Protein AF-A0A645DGG2-F1 (afdb_monomer_lite)

Sequence (87 aa):
MTYTWEIAQKEIPGTGYTSMAWTTACTCGIFARAMTNGMLTGKGMLAAEKLAKDDDFYNWVMAEQAKRGIFYKEKVEVEKNVNLWEK

Structure (mmCIF, N/CA/C/O backbone):
data_AF-A0A645DGG2-F1
#
_entry.id   AF-A0A645DGG2-F1
#
loop_
_atom_site.group_PDB
_atom_site.id
_atom_site.type_symbol
_atom_site.label_atom_id
_atom_site.label_alt_id
_atom_site.label_comp_id
_atom_site.label_asym_id
_atom_site.label_entity_id
_atom_site.label_seq_id
_atom_site.pdbx_PDB_ins_code
_atom_site.Cartn_x
_atom_site.Cartn_y
_atom_site.Cartn_z
_atom_site.occupancy
_atom_site.B_iso_or_equiv
_atom_site.auth_seq_id
_atom_site.auth_comp_id
_atom_site.auth_asym_id
_atom_site.auth_atom_id
_atom_site.pdbx_PDB_model_num
ATOM 1 N N . MET A 1 1 ? 7.602 -2.435 25.451 1.00 83.50 1 MET A N 1
ATOM 2 C CA . MET A 1 1 ? 7.266 -3.117 24.185 1.00 83.50 1 MET A CA 1
ATOM 3 C C . MET A 1 1 ? 7.166 -2.042 23.128 1.00 83.50 1 MET A C 1
ATOM 5 O O . MET A 1 1 ? 6.387 -1.115 23.314 1.00 83.50 1 MET A O 1
ATOM 9 N N . THR A 1 2 ? 8.000 -2.125 22.102 1.00 92.50 2 THR A N 1
ATOM 10 C CA . THR A 1 2 ? 8.137 -1.107 21.060 1.00 92.50 2 THR A CA 1
ATOM 11 C C . THR A 1 2 ? 7.679 -1.707 19.742 1.00 92.50 2 THR A C 1
ATOM 13 O O . THR A 1 2 ? 8.131 -2.789 19.371 1.00 92.50 2 THR A O 1
ATOM 16 N N . TYR A 1 3 ? 6.776 -1.010 19.058 1.00 94.56 3 TYR A N 1
ATOM 17 C CA . TYR A 1 3 ? 6.305 -1.378 17.728 1.00 94.56 3 TYR A CA 1
ATOM 18 C C . TYR A 1 3 ? 6.924 -0.422 16.715 1.00 94.56 3 TYR A C 1
ATOM 20 O O . TYR A 1 3 ? 6.886 0.796 16.889 1.00 94.56 3 TYR A O 1
ATOM 28 N N . THR A 1 4 ? 7.502 -0.969 15.657 1.00 95.69 4 THR A N 1
ATOM 29 C CA . THR A 1 4 ? 8.065 -0.209 14.543 1.00 95.69 4 THR A CA 1
ATOM 30 C C . THR A 1 4 ? 7.489 -0.751 13.250 1.00 95.69 4 THR A C 1
ATOM 32 O O . THR A 1 4 ? 7.440 -1.960 13.047 1.00 95.69 4 THR A O 1
ATOM 35 N N . TRP A 1 5 ? 7.062 0.153 12.376 1.00 94.38 5 TRP A N 1
ATOM 36 C CA . TRP A 1 5 ? 6.617 -0.182 11.032 1.00 94.38 5 TRP A CA 1
ATOM 37 C C . TRP A 1 5 ? 7.606 0.388 10.029 1.00 94.38 5 TRP A C 1
ATOM 39 O O . TRP A 1 5 ? 7.866 1.590 10.009 1.00 94.38 5 TRP A O 1
ATOM 49 N N . GLU A 1 6 ? 8.160 -0.488 9.204 1.00 95.56 6 GLU A N 1
ATOM 50 C CA . GLU A 1 6 ? 9.090 -0.132 8.142 1.00 95.56 6 GLU A CA 1
ATOM 51 C C . GLU A 1 6 ? 8.363 -0.210 6.802 1.00 95.56 6 GLU A C 1
ATOM 53 O O . GLU A 1 6 ? 7.626 -1.165 6.548 1.00 95.56 6 GLU A O 1
ATOM 58 N N . ILE A 1 7 ? 8.581 0.784 5.941 1.00 94.38 7 ILE A N 1
ATOM 59 C CA . ILE A 1 7 ? 8.093 0.796 4.561 1.00 94.38 7 ILE A CA 1
ATOM 60 C C . ILE A 1 7 ? 9.286 0.794 3.609 1.00 94.38 7 ILE A C 1
ATOM 62 O O . ILE A 1 7 ? 10.234 1.559 3.781 1.00 94.38 7 ILE A O 1
ATOM 66 N N . ALA A 1 8 ? 9.228 -0.053 2.587 1.00 94.12 8 ALA A N 1
ATOM 67 C CA .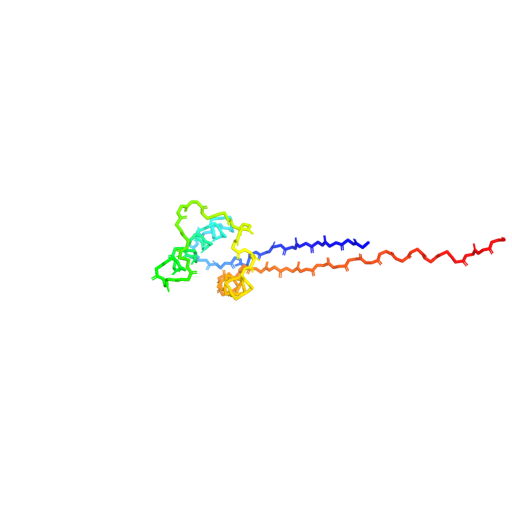 ALA A 1 8 ? 10.212 -0.079 1.517 1.00 94.12 8 ALA A CA 1
ATOM 68 C C . ALA A 1 8 ? 9.516 -0.269 0.170 1.00 94.12 8 ALA A C 1
ATOM 70 O O . ALA A 1 8 ? 8.589 -1.068 0.045 1.00 94.12 8 ALA A O 1
ATOM 71 N N . GLN A 1 9 ? 9.990 0.440 -0.853 1.00 93.25 9 GLN A N 1
ATOM 72 C CA . GLN A 1 9 ? 9.562 0.219 -2.227 1.00 93.25 9 GLN A CA 1
ATOM 73 C C . GLN A 1 9 ? 10.724 -0.352 -3.032 1.00 93.25 9 GLN A C 1
ATOM 75 O O . GLN A 1 9 ? 11.824 0.195 -3.045 1.00 93.25 9 GLN A O 1
ATOM 80 N N . LYS A 1 10 ? 10.474 -1.481 -3.694 1.00 88.31 10 LYS A N 1
ATOM 81 C CA . LYS A 1 10 ? 11.421 -2.074 -4.630 1.00 88.31 10 LYS A CA 1
ATOM 82 C C . LYS A 1 10 ? 11.343 -1.305 -5.941 1.00 88.31 10 LYS A C 1
ATOM 84 O O . LYS A 1 10 ? 10.331 -1.381 -6.637 1.00 88.31 10 LYS A O 1
ATOM 89 N N . GLU A 1 11 ? 12.410 -0.587 -6.270 1.00 81.12 11 GLU A N 1
ATOM 90 C CA . GLU A 1 11 ? 12.525 0.091 -7.556 1.00 81.12 11 GLU A CA 1
ATOM 91 C C . GLU A 1 11 ? 12.380 -0.915 -8.704 1.00 81.12 11 GLU A C 1
ATOM 93 O O . GLU A 1 11 ? 12.902 -2.033 -8.647 1.00 81.12 11 GLU A O 1
ATOM 98 N N . ILE A 1 12 ? 11.639 -0.517 -9.736 1.00 78.94 12 ILE A N 1
ATOM 99 C CA . ILE A 1 12 ? 11.467 -1.294 -10.960 1.00 78.94 12 ILE A CA 1
ATOM 100 C C . ILE A 1 12 ? 12.295 -0.585 -12.039 1.00 78.94 12 ILE A C 1
ATOM 102 O O . ILE A 1 12 ? 11.868 0.469 -12.531 1.00 78.94 12 ILE A O 1
ATOM 106 N N . PRO A 1 13 ? 13.481 -1.117 -12.393 1.00 78.50 13 PRO A N 1
ATOM 107 C CA . PRO A 1 13 ? 14.362 -0.490 -13.369 1.00 78.50 13 PRO A CA 1
ATOM 108 C C . PRO A 1 13 ? 13.666 -0.279 -14.714 1.00 78.50 13 PRO A C 1
ATOM 110 O O . PRO A 1 13 ? 12.842 -1.088 -15.136 1.00 78.50 13 PRO A O 1
ATOM 113 N N . GLY A 1 14 ? 14.002 0.816 -15.396 1.00 83.00 14 GLY A N 1
ATOM 114 C CA . GLY A 1 14 ? 13.454 1.140 -16.718 1.00 83.00 14 GLY A CA 1
ATOM 115 C C . GLY A 1 14 ? 12.075 1.805 -16.706 1.00 83.00 14 GLY A C 1
ATOM 116 O O . GLY A 1 14 ? 11.617 2.244 -17.755 1.00 83.00 14 GLY A O 1
ATOM 117 N N . THR A 1 15 ? 11.431 1.946 -15.542 1.00 80.38 15 THR A N 1
ATOM 118 C CA . THR A 1 15 ? 10.167 2.698 -15.424 1.00 80.38 15 THR A CA 1
ATOM 119 C C . THR A 1 15 ? 10.362 4.217 -15.439 1.00 80.38 15 THR A C 1
ATOM 121 O O . THR A 1 15 ? 9.433 4.946 -15.768 1.00 80.38 15 THR A O 1
ATOM 124 N N . GLY A 1 16 ? 11.559 4.704 -15.089 1.00 85.06 16 GLY A N 1
ATOM 125 C CA . GLY A 1 16 ? 11.879 6.135 -15.024 1.00 85.06 16 GLY A CA 1
ATOM 126 C C . GLY A 1 16 ? 11.272 6.873 -13.824 1.00 85.06 16 GLY A C 1
ATOM 127 O O . GLY A 1 16 ? 11.456 8.083 -13.702 1.00 85.06 16 GLY A O 1
ATOM 128 N N . TYR A 1 17 ? 10.570 6.174 -12.927 1.00 89.19 17 TYR A N 1
ATOM 129 C CA . TYR A 1 17 ? 9.973 6.772 -11.736 1.00 89.19 17 TYR A CA 1
ATOM 130 C C . TYR A 1 17 ? 10.872 6.618 -10.517 1.00 89.19 17 TYR A C 1
ATOM 132 O O . TYR A 1 17 ? 11.391 5.541 -10.235 1.00 89.19 17 TYR A O 1
ATOM 140 N N . THR A 1 18 ? 10.990 7.694 -9.741 1.00 90.94 18 THR A N 1
ATOM 141 C CA . THR A 1 18 ? 11.620 7.633 -8.422 1.00 90.94 18 THR A CA 1
ATOM 142 C C . THR A 1 18 ? 10.729 6.878 -7.438 1.00 90.94 18 THR A C 1
ATOM 144 O O . THR A 1 18 ? 9.508 6.815 -7.605 1.00 90.94 18 THR A O 1
ATOM 147 N N . SER A 1 19 ? 11.328 6.366 -6.361 1.00 90.56 19 SER A N 1
ATOM 148 C CA . SER A 1 19 ? 10.589 5.691 -5.287 1.00 90.56 19 SER A CA 1
ATOM 149 C C . SER A 1 19 ? 9.441 6.548 -4.738 1.00 90.56 19 SER A C 1
ATOM 151 O O . SER A 1 19 ? 8.314 6.073 -4.618 1.00 90.56 19 SER A O 1
ATOM 153 N N . MET A 1 20 ? 9.696 7.842 -4.512 1.00 91.75 20 MET A N 1
ATOM 154 C CA . MET A 1 20 ? 8.694 8.799 -4.029 1.00 91.75 20 MET A CA 1
ATOM 155 C C . MET A 1 20 ? 7.532 8.975 -5.016 1.00 91.75 20 MET A C 1
ATOM 157 O O . MET A 1 20 ? 6.363 8.926 -4.624 1.00 91.75 20 MET A O 1
ATOM 161 N N . ALA A 1 21 ? 7.837 9.149 -6.307 1.00 92.38 21 ALA A N 1
ATOM 162 C CA . ALA A 1 21 ? 6.806 9.296 -7.330 1.00 92.38 21 ALA A CA 1
ATOM 163 C C . ALA A 1 21 ? 5.951 8.026 -7.428 1.00 92.38 21 ALA A C 1
ATOM 165 O O . ALA A 1 21 ? 4.724 8.103 -7.510 1.00 92.38 21 ALA A O 1
ATOM 166 N N . TRP A 1 22 ? 6.594 6.858 -7.363 1.00 93.19 22 TRP A N 1
ATOM 167 C CA . TRP A 1 22 ? 5.923 5.572 -7.464 1.00 93.19 22 TRP A CA 1
ATOM 168 C C . TRP A 1 22 ? 4.985 5.314 -6.286 1.00 93.19 22 TRP A C 1
ATOM 170 O O . TRP A 1 22 ? 3.819 4.986 -6.505 1.00 93.19 22 TRP A O 1
ATOM 180 N N . THR A 1 23 ? 5.446 5.508 -5.046 1.00 93.56 23 THR A N 1
ATOM 181 C CA . THR A 1 23 ? 4.610 5.299 -3.853 1.00 93.56 23 THR A CA 1
ATOM 182 C C . THR A 1 23 ? 3.428 6.261 -3.799 1.00 93.56 23 THR A C 1
ATOM 184 O O . THR A 1 23 ? 2.324 5.854 -3.437 1.00 93.56 23 THR A O 1
ATOM 187 N N . THR A 1 24 ? 3.607 7.500 -4.255 1.00 93.75 24 THR A N 1
ATOM 188 C CA . THR A 1 24 ? 2.532 8.500 -4.299 1.00 93.75 24 THR A CA 1
ATOM 189 C C . THR A 1 24 ? 1.495 8.174 -5.377 1.00 93.75 24 THR A C 1
ATOM 191 O O . THR A 1 24 ? 0.300 8.049 -5.092 1.00 93.75 24 THR A O 1
ATOM 194 N N . ALA A 1 25 ? 1.938 8.001 -6.625 1.00 93.25 25 ALA A N 1
ATOM 195 C CA . ALA A 1 25 ? 1.042 7.813 -7.763 1.00 93.25 25 ALA A CA 1
ATOM 196 C C . ALA A 1 25 ? 0.300 6.472 -7.699 1.00 93.25 25 ALA A C 1
ATOM 198 O O . ALA A 1 25 ? -0.903 6.417 -7.967 1.00 93.25 25 ALA A O 1
ATOM 199 N N . CYS A 1 26 ? 0.986 5.398 -7.292 1.00 93.44 26 CYS A N 1
ATOM 200 C CA . CYS A 1 26 ? 0.362 4.086 -7.143 1.00 93.44 26 CYS A CA 1
ATOM 201 C C . CYS A 1 26 ? -0.734 4.107 -6.083 1.00 93.44 26 CYS A C 1
ATOM 203 O O . CYS A 1 26 ? -1.824 3.598 -6.338 1.00 93.44 26 CYS A O 1
ATOM 205 N N . THR A 1 27 ? -0.476 4.728 -4.930 1.00 94.69 27 THR A N 1
ATOM 206 C CA . THR A 1 27 ? -1.472 4.833 -3.858 1.00 94.69 27 THR A CA 1
ATOM 207 C C . THR A 1 27 ? -2.690 5.621 -4.334 1.00 94.69 27 THR A C 1
ATOM 209 O O . THR A 1 27 ? -3.811 5.138 -4.207 1.00 94.69 27 THR A O 1
ATOM 212 N N . CYS A 1 28 ? -2.493 6.766 -4.996 1.00 95.56 28 CYS A N 1
ATOM 213 C CA . CYS A 1 28 ? -3.593 7.527 -5.596 1.00 95.56 28 CYS A CA 1
ATOM 214 C C . CYS A 1 28 ? -4.422 6.674 -6.577 1.00 95.56 28 CYS A C 1
ATOM 216 O O . CYS A 1 28 ? -5.648 6.610 -6.476 1.00 95.56 28 CYS A O 1
ATOM 218 N N . GLY A 1 29 ? -3.758 5.945 -7.479 1.00 96.12 29 GLY A N 1
ATOM 219 C CA . GLY A 1 29 ? -4.424 5.081 -8.454 1.00 96.12 29 GLY A CA 1
ATOM 220 C C . GLY A 1 29 ? -5.204 3.917 -7.830 1.00 96.12 29 GLY A C 1
ATOM 221 O O . GLY A 1 29 ? -6.269 3.554 -8.332 1.00 96.12 29 GLY A O 1
ATOM 222 N N . ILE A 1 30 ? -4.710 3.343 -6.728 1.00 95.94 30 ILE A N 1
ATOM 223 C CA . ILE A 1 30 ? -5.408 2.291 -5.972 1.00 95.94 30 ILE A CA 1
ATOM 224 C C . ILE A 1 30 ? -6.727 2.831 -5.412 1.00 95.94 30 ILE A C 1
ATOM 226 O O . ILE A 1 30 ? -7.775 2.220 -5.619 1.00 95.94 30 ILE A O 1
ATOM 230 N N . PHE A 1 31 ? -6.701 3.999 -4.768 1.00 93.94 31 PHE A N 1
ATOM 231 C CA . PHE A 1 31 ? -7.906 4.609 -4.198 1.00 93.94 31 PHE A CA 1
ATOM 232 C C . PHE A 1 31 ? -8.874 5.106 -5.275 1.00 93.94 31 PHE A C 1
ATOM 234 O O . PHE A 1 31 ? -10.085 4.940 -5.133 1.00 93.94 31 PHE A O 1
ATOM 241 N N . ALA A 1 32 ? -8.366 5.629 -6.394 1.00 94.94 32 ALA A N 1
ATOM 242 C CA . ALA A 1 32 ? -9.195 5.958 -7.551 1.00 94.94 32 ALA A CA 1
ATOM 243 C C . ALA A 1 32 ? -9.966 4.729 -8.058 1.00 94.94 32 ALA A C 1
ATOM 245 O O . ALA A 1 32 ? -11.175 4.799 -8.268 1.00 94.94 32 ALA A O 1
ATOM 246 N N . ARG A 1 33 ? -9.292 3.577 -8.166 1.00 95.50 33 ARG A N 1
ATOM 247 C CA . ARG A 1 33 ? -9.923 2.307 -8.545 1.00 95.50 33 ARG A CA 1
ATOM 248 C C . ARG A 1 33 ? -10.927 1.811 -7.502 1.00 95.50 33 ARG A C 1
ATOM 250 O O . ARG A 1 33 ? -11.979 1.293 -7.866 1.00 95.50 33 ARG A O 1
ATOM 257 N N . ALA A 1 34 ? -10.626 1.973 -6.217 1.00 93.44 34 ALA A N 1
ATOM 258 C CA . ALA A 1 34 ? -11.558 1.628 -5.149 1.00 93.44 34 ALA A CA 1
ATOM 259 C C . ALA A 1 34 ? -12.867 2.430 -5.245 1.00 93.44 34 ALA A C 1
ATOM 261 O O . ALA A 1 34 ? -13.945 1.859 -5.080 1.00 93.44 34 ALA A O 1
ATOM 262 N N . MET A 1 35 ? -12.789 3.724 -5.576 1.00 91.31 35 MET A N 1
ATOM 263 C CA . MET A 1 35 ? -13.974 4.555 -5.814 1.00 91.31 35 MET A CA 1
ATOM 264 C C . MET A 1 35 ? -14.786 4.050 -7.011 1.00 91.31 35 MET A C 1
ATOM 266 O O . MET A 1 35 ? -15.996 3.875 -6.895 1.00 91.31 35 MET A O 1
ATOM 270 N N . THR A 1 36 ? -14.140 3.757 -8.145 1.00 94.31 36 THR A N 1
ATOM 271 C CA . THR A 1 36 ? -14.853 3.280 -9.346 1.00 94.31 36 THR A CA 1
ATOM 272 C C . THR A 1 36 ? -15.483 1.902 -9.166 1.00 94.31 36 THR A C 1
ATOM 274 O O . THR A 1 36 ? -16.511 1.618 -9.770 1.00 94.31 36 THR A O 1
ATOM 277 N N . ASN A 1 37 ? -14.891 1.055 -8.323 1.00 93.19 37 ASN A N 1
ATOM 278 C CA . ASN A 1 37 ? -15.400 -0.282 -8.018 1.00 93.19 37 ASN A CA 1
ATOM 279 C C . ASN A 1 37 ? -16.479 -0.285 -6.922 1.00 93.19 37 ASN A C 1
ATOM 281 O O . ASN A 1 37 ? -16.935 -1.355 -6.527 1.00 93.19 37 ASN A O 1
ATOM 285 N N . GLY A 1 38 ? -16.862 0.883 -6.395 1.00 90.56 38 GLY A N 1
ATOM 286 C CA . GLY A 1 38 ? -17.846 0.988 -5.318 1.00 90.56 38 GLY A CA 1
ATOM 287 C C . GLY A 1 38 ? -17.354 0.469 -3.964 1.00 90.56 38 GLY A C 1
ATOM 288 O O . GLY A 1 38 ? -18.169 0.229 -3.082 1.00 90.56 38 GLY A O 1
ATOM 289 N N . MET A 1 39 ? -16.039 0.309 -3.777 1.00 89.75 39 MET A N 1
ATOM 290 C CA . MET A 1 39 ? -15.445 -0.075 -2.488 1.00 89.75 39 MET A CA 1
ATOM 291 C C . MET A 1 39 ? -15.411 1.112 -1.514 1.00 89.75 39 MET A C 1
ATOM 293 O O . MET A 1 39 ? -15.423 0.932 -0.304 1.00 89.75 39 MET A O 1
ATOM 297 N N . LEU A 1 40 ? -15.404 2.339 -2.045 1.00 87.06 40 LEU A N 1
ATOM 298 C CA . LEU A 1 40 ? -15.510 3.578 -1.276 1.00 87.06 40 LEU A CA 1
ATOM 299 C C . LEU A 1 40 ? -16.855 4.247 -1.570 1.00 87.06 40 LEU A C 1
ATOM 301 O O . LEU A 1 40 ? -17.037 4.857 -2.621 1.00 87.06 40 LEU A O 1
ATOM 305 N N . THR A 1 41 ? -17.802 4.125 -0.640 1.00 81.44 41 THR A N 1
ATOM 306 C CA . THR A 1 41 ? -19.193 4.598 -0.808 1.00 81.44 41 THR A CA 1
ATOM 307 C C . THR A 1 41 ? -19.553 5.795 0.071 1.00 81.44 41 THR A C 1
ATOM 309 O O . THR A 1 41 ? -20.609 6.410 -0.108 1.00 81.44 41 THR A O 1
ATOM 312 N N . GLY A 1 42 ? -18.686 6.151 1.022 1.00 80.19 42 GLY A N 1
ATOM 313 C CA . GLY A 1 42 ? -18.893 7.296 1.901 1.00 80.19 42 GLY A CA 1
ATOM 314 C C . GLY A 1 42 ? -18.914 8.618 1.124 1.00 80.19 42 GLY A C 1
ATOM 315 O O . GLY A 1 42 ? -18.120 8.837 0.213 1.00 80.19 42 GLY A O 1
ATOM 316 N N . LYS A 1 43 ? -19.832 9.517 1.485 1.00 82.12 43 LYS A N 1
ATOM 317 C CA . LYS A 1 43 ? -19.937 10.856 0.885 1.00 82.12 43 LYS A CA 1
ATOM 318 C C . LYS A 1 43 ? -19.137 11.873 1.703 1.00 82.12 43 LYS A C 1
ATOM 320 O O . LYS A 1 43 ? -19.058 11.763 2.925 1.00 82.12 43 LYS A O 1
ATOM 325 N N . GLY A 1 44 ? -18.606 12.898 1.040 1.00 85.62 44 GLY A N 1
ATOM 326 C CA . GLY A 1 44 ? -17.808 13.949 1.679 1.00 85.62 44 GLY A CA 1
ATOM 327 C C . GLY A 1 44 ? -16.330 13.578 1.817 1.00 85.62 44 GLY A C 1
ATOM 328 O O . GLY A 1 44 ? -15.810 12.774 1.049 1.00 85.62 44 GLY A O 1
ATOM 329 N N . MET A 1 45 ? -15.635 14.192 2.777 1.00 84.06 45 MET A N 1
ATOM 330 C CA . MET A 1 45 ? -14.204 13.958 2.984 1.00 84.06 45 MET A CA 1
ATOM 331 C C . MET A 1 45 ? -13.964 12.643 3.739 1.00 84.06 45 MET A C 1
ATOM 333 O O . MET A 1 45 ? -14.256 12.530 4.935 1.00 84.06 45 MET A O 1
ATOM 337 N N . LEU A 1 46 ? -13.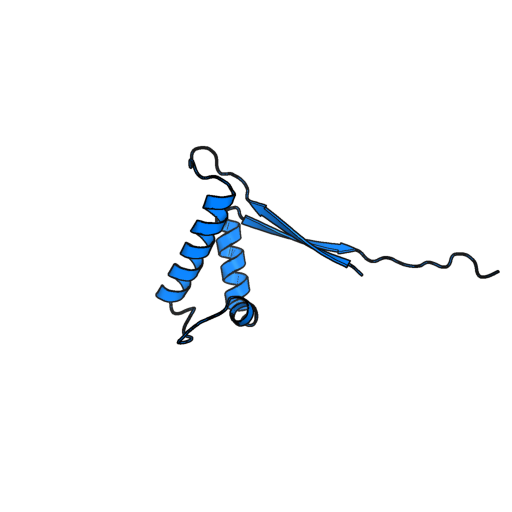407 11.657 3.037 1.00 85.06 46 LEU A N 1
ATOM 338 C CA . LEU A 1 46 ? -12.987 10.378 3.604 1.00 85.06 46 LEU A CA 1
ATOM 339 C C . LEU A 1 46 ? -11.495 10.427 3.933 1.00 85.06 46 LEU A C 1
ATOM 341 O O . LEU A 1 46 ? -10.648 10.353 3.048 1.00 85.06 46 LEU A O 1
ATOM 345 N N . ALA A 1 47 ? -11.187 10.579 5.218 1.00 84.12 47 ALA A N 1
ATOM 346 C CA . ALA A 1 47 ? -9.817 10.537 5.715 1.00 84.12 47 ALA A CA 1
ATOM 347 C C . ALA A 1 47 ? -9.316 9.083 5.789 1.00 84.12 47 ALA A C 1
ATOM 349 O O . ALA A 1 47 ? -10.097 8.179 6.102 1.00 84.12 47 ALA A O 1
ATOM 350 N N . ALA A 1 48 ? -8.030 8.855 5.518 1.00 80.38 48 ALA A N 1
ATOM 351 C CA . ALA A 1 48 ? -7.446 7.512 5.453 1.00 80.38 48 ALA A CA 1
ATOM 352 C C . ALA A 1 48 ? -7.588 6.740 6.779 1.00 80.38 48 ALA A C 1
ATOM 354 O O . ALA A 1 48 ? -7.830 5.536 6.780 1.00 80.38 48 ALA A O 1
ATOM 355 N N . GLU A 1 49 ? -7.555 7.441 7.911 1.00 81.06 49 GLU A N 1
ATOM 356 C CA . GLU A 1 49 ? -7.726 6.889 9.258 1.00 81.06 49 GLU A CA 1
ATOM 357 C C . GLU A 1 49 ? -9.118 6.284 9.468 1.00 81.06 49 GLU A C 1
ATOM 359 O O . GLU A 1 49 ? -9.292 5.362 10.261 1.00 81.06 49 GLU A O 1
ATOM 364 N N . LYS A 1 50 ? -10.133 6.788 8.755 1.00 76.06 50 LYS A N 1
ATOM 365 C CA . LYS A 1 50 ? -11.485 6.215 8.799 1.00 76.06 50 LYS A CA 1
ATOM 366 C C . LYS A 1 50 ? -11.586 4.935 7.977 1.00 76.06 50 LYS A C 1
ATOM 368 O O . LYS A 1 50 ? -12.420 4.095 8.293 1.00 76.06 50 LYS A O 1
ATOM 373 N N . LEU A 1 51 ? -10.753 4.807 6.948 1.00 72.81 51 LEU A N 1
ATOM 374 C CA . LEU A 1 51 ? -10.731 3.665 6.036 1.00 72.81 51 LEU A CA 1
ATOM 375 C C . LEU A 1 51 ? -9.957 2.482 6.625 1.00 72.81 51 LEU A C 1
ATOM 377 O O . LEU A 1 51 ? -10.269 1.343 6.312 1.00 72.81 51 LEU A O 1
ATOM 381 N N . ALA A 1 52 ? -9.032 2.740 7.552 1.00 76.94 52 ALA A N 1
ATOM 382 C CA . ALA A 1 52 ? -8.324 1.708 8.310 1.00 76.94 52 ALA A CA 1
ATOM 383 C C . ALA A 1 52 ? -9.206 0.933 9.315 1.00 76.94 52 ALA A C 1
ATOM 385 O O . ALA A 1 52 ? -8.716 0.017 9.960 1.00 76.94 52 ALA A O 1
ATOM 386 N N . LYS A 1 53 ? -10.485 1.306 9.486 1.00 84.12 53 LYS A N 1
ATOM 387 C CA . LYS A 1 53 ? -11.451 0.556 10.313 1.00 84.12 53 LYS A CA 1
ATOM 388 C C . LYS A 1 53 ? -12.092 -0.624 9.583 1.00 84.12 53 LYS A C 1
ATOM 390 O O . LYS A 1 53 ? -12.751 -1.436 10.223 1.00 84.12 53 LYS A O 1
ATOM 395 N N . ASP A 1 54 ? -11.989 -0.641 8.260 1.00 89.56 54 ASP A N 1
ATOM 396 C CA . ASP A 1 54 ? -12.495 -1.711 7.414 1.00 89.56 54 ASP A CA 1
ATOM 397 C C . ASP A 1 54 ? -11.318 -2.628 7.080 1.00 89.56 54 ASP A C 1
ATOM 399 O O . ASP A 1 54 ? -10.473 -2.290 6.246 1.00 89.56 54 ASP A O 1
ATOM 403 N N . ASP A 1 55 ? -11.237 -3.758 7.783 1.00 91.06 55 ASP A N 1
ATOM 404 C CA . ASP A 1 55 ? -10.132 -4.707 7.643 1.00 91.06 55 ASP A CA 1
ATOM 405 C C . ASP A 1 55 ? -10.066 -5.292 6.224 1.00 91.06 55 ASP A C 1
ATOM 407 O O . ASP A 1 55 ? -8.972 -5.494 5.693 1.00 91.06 55 ASP A O 1
ATOM 411 N N . ASP A 1 56 ? -11.208 -5.517 5.568 1.00 91.75 56 ASP A N 1
ATOM 412 C CA . ASP A 1 56 ? -11.258 -6.058 4.207 1.00 91.75 56 ASP A CA 1
ATOM 413 C C . ASP A 1 56 ? -10.712 -5.041 3.202 1.00 91.75 56 ASP A C 1
ATOM 415 O O . ASP A 1 56 ? -9.871 -5.368 2.354 1.00 91.75 56 ASP A O 1
ATOM 419 N N . PHE A 1 57 ? -11.139 -3.783 3.324 1.00 91.25 57 PHE A N 1
ATOM 420 C CA . PHE A 1 57 ? -10.629 -2.701 2.494 1.00 91.25 57 PHE A CA 1
ATOM 421 C C . PHE A 1 57 ? -9.139 -2.454 2.747 1.00 91.25 57 PHE A C 1
ATOM 423 O O . PHE A 1 57 ? -8.363 -2.332 1.794 1.00 91.25 57 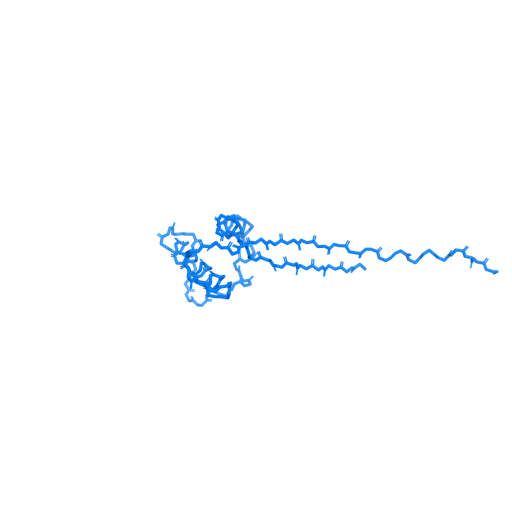PHE A O 1
ATOM 430 N N . TYR A 1 58 ? -8.718 -2.430 4.013 1.00 91.50 58 TYR A N 1
ATOM 431 C CA . TYR A 1 58 ? -7.316 -2.291 4.395 1.00 91.50 58 TYR A CA 1
ATOM 432 C C . TYR A 1 58 ? -6.464 -3.400 3.770 1.00 91.50 58 TYR A C 1
ATOM 434 O O . TYR A 1 58 ? -5.506 -3.110 3.048 1.00 91.50 58 TYR A O 1
ATOM 442 N N . ASN A 1 59 ? -6.849 -4.664 3.959 1.00 92.81 59 ASN A N 1
ATOM 443 C CA . ASN A 1 59 ? -6.135 -5.816 3.411 1.00 92.81 59 ASN A CA 1
ATOM 444 C C . ASN A 1 59 ? -6.050 -5.755 1.881 1.00 92.81 59 ASN A C 1
ATOM 446 O O . ASN A 1 59 ? -5.004 -6.060 1.300 1.00 92.81 59 ASN A O 1
ATOM 450 N N . TRP A 1 60 ? -7.115 -5.301 1.218 1.00 94.44 60 TRP A N 1
ATOM 451 C CA . TRP A 1 60 ? -7.113 -5.098 -0.226 1.00 94.44 60 TRP A CA 1
ATOM 452 C C . TRP A 1 60 ? -6.124 -4.009 -0.668 1.00 94.44 60 TRP A C 1
ATOM 454 O O . TRP A 1 60 ? -5.347 -4.233 -1.600 1.00 94.44 60 TRP A O 1
ATOM 464 N N . VAL A 1 61 ? -6.095 -2.855 0.012 1.00 93.62 61 VAL A N 1
ATOM 465 C CA . VAL A 1 61 ? -5.136 -1.775 -0.279 1.00 93.62 61 VAL A CA 1
ATOM 466 C C . VAL A 1 61 ? -3.703 -2.275 -0.102 1.00 93.62 61 VAL A C 1
ATOM 468 O O . VA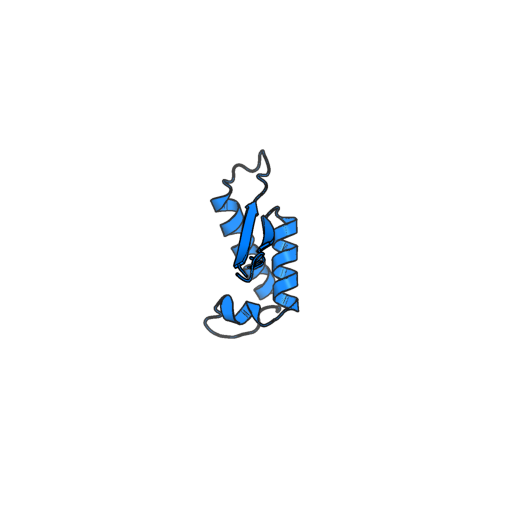L A 1 61 ? -2.868 -2.059 -0.983 1.00 93.62 61 VAL A O 1
ATOM 471 N N . MET A 1 62 ? -3.419 -2.980 0.994 1.00 93.75 62 MET A N 1
ATOM 472 C CA . MET A 1 62 ? -2.091 -3.533 1.271 1.00 93.75 62 MET A CA 1
ATOM 473 C C . MET A 1 62 ? -1.672 -4.555 0.207 1.00 93.75 62 MET A C 1
ATOM 475 O O . MET A 1 62 ? -0.539 -4.518 -0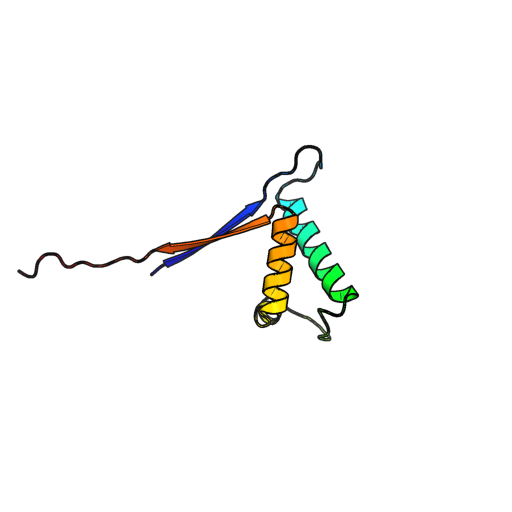.277 1.00 93.75 62 MET A O 1
ATOM 479 N N . ALA A 1 63 ? -2.595 -5.413 -0.241 1.00 95.31 63 ALA A N 1
ATOM 480 C CA . ALA A 1 63 ? -2.345 -6.359 -1.326 1.00 95.31 63 ALA A CA 1
ATOM 481 C C . ALA A 1 63 ? -2.073 -5.656 -2.669 1.00 95.31 63 ALA A C 1
ATOM 483 O O . ALA A 1 63 ? -1.174 -6.056 -3.412 1.00 95.31 63 ALA A O 1
ATOM 484 N N . GLU A 1 64 ? -2.812 -4.595 -3.002 1.00 95.94 64 GLU A N 1
ATOM 485 C CA . GLU A 1 64 ? -2.573 -3.813 -4.218 1.00 95.94 64 GLU A CA 1
ATOM 486 C C . GLU A 1 64 ? -1.230 -3.069 -4.182 1.00 95.94 64 GLU A C 1
ATOM 488 O O . GLU A 1 64 ? -0.535 -2.995 -5.202 1.00 95.94 64 GLU A O 1
ATOM 493 N N . GLN A 1 65 ? -0.837 -2.544 -3.024 1.00 95.19 65 GLN A N 1
ATOM 494 C CA . GLN A 1 65 ? 0.469 -1.917 -2.834 1.00 95.19 65 GLN A CA 1
ATOM 495 C C . GLN A 1 65 ? 1.618 -2.925 -2.975 1.00 95.19 65 GLN A C 1
ATOM 497 O O . GLN A 1 65 ? 2.573 -2.662 -3.713 1.00 95.19 65 GLN A O 1
ATOM 502 N N . ALA A 1 66 ? 1.478 -4.120 -2.394 1.00 94.38 66 ALA A N 1
ATOM 503 C CA . ALA A 1 66 ? 2.457 -5.199 -2.523 1.00 94.38 66 ALA A CA 1
ATOM 504 C C . ALA A 1 66 ? 2.671 -5.624 -3.987 1.00 94.38 66 ALA A C 1
ATOM 506 O O . ALA A 1 66 ? 3.811 -5.771 -4.431 1.00 94.38 66 ALA A O 1
ATOM 507 N N . LYS A 1 67 ? 1.594 -5.726 -4.785 1.00 94.12 67 LYS A N 1
ATOM 508 C CA . LYS A 1 67 ? 1.681 -6.007 -6.237 1.00 94.12 67 LYS A CA 1
ATOM 509 C C . LYS A 1 67 ? 2.500 -4.966 -7.007 1.00 94.12 67 LYS A C 1
ATOM 511 O O . LYS A 1 67 ? 3.037 -5.275 -8.066 1.00 94.12 67 LYS A O 1
ATOM 516 N N . ARG A 1 68 ? 2.585 -3.736 -6.496 1.00 92.69 68 ARG A N 1
ATOM 517 C CA . ARG A 1 68 ? 3.340 -2.618 -7.089 1.00 92.69 68 ARG A CA 1
ATOM 518 C C . ARG A 1 68 ? 4.715 -2.432 -6.446 1.00 92.69 68 ARG A C 1
ATOM 520 O O . ARG A 1 68 ? 5.387 -1.443 -6.729 1.00 92.69 68 ARG A O 1
ATOM 527 N N . GLY A 1 69 ? 5.140 -3.384 -5.616 1.00 93.12 69 GLY A N 1
ATOM 528 C CA . GLY A 1 69 ? 6.464 -3.413 -5.009 1.00 93.12 69 GLY A CA 1
ATOM 529 C C . GLY A 1 69 ? 6.608 -2.547 -3.760 1.00 93.12 69 GLY A C 1
ATOM 530 O O . GLY A 1 69 ? 7.742 -2.250 -3.399 1.00 93.12 69 GLY A O 1
ATOM 531 N N . ILE A 1 70 ? 5.508 -2.128 -3.125 1.00 94.88 70 ILE A N 1
ATOM 532 C CA . ILE A 1 70 ? 5.521 -1.388 -1.856 1.00 94.88 70 ILE A CA 1
ATOM 533 C C . ILE A 1 70 ? 5.221 -2.373 -0.727 1.00 94.88 70 ILE A C 1
ATOM 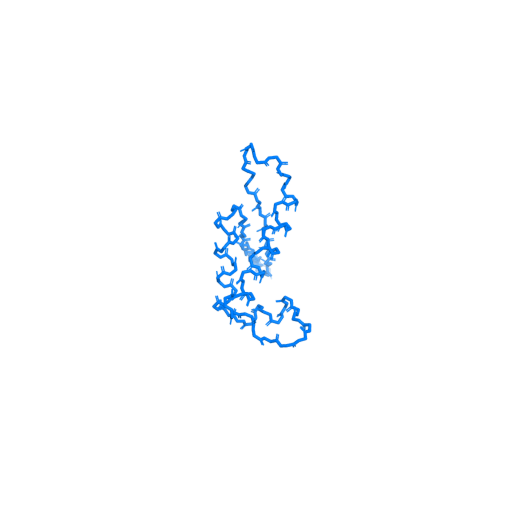535 O O . ILE A 1 70 ? 4.162 -2.999 -0.704 1.00 94.88 70 ILE A O 1
ATOM 539 N N . PHE A 1 71 ? 6.161 -2.517 0.200 1.00 94.50 71 PHE A N 1
ATOM 540 C CA . PHE A 1 71 ? 6.107 -3.501 1.271 1.00 94.50 71 PHE A CA 1
ATOM 541 C C . PHE A 1 71 ? 6.180 -2.829 2.631 1.00 94.50 71 PHE A C 1
ATOM 543 O O . PHE A 1 71 ? 6.892 -1.841 2.815 1.00 94.50 71 PHE A O 1
ATOM 550 N N . TYR A 1 72 ? 5.470 -3.426 3.581 1.00 94.44 72 TYR A N 1
ATOM 551 C CA . TYR A 1 72 ? 5.416 -2.994 4.965 1.00 94.44 72 TYR A CA 1
ATOM 552 C C . TYR A 1 72 ? 5.846 -4.147 5.859 1.00 94.44 72 TYR A C 1
ATOM 554 O O . TYR A 1 72 ? 5.460 -5.293 5.619 1.00 94.44 72 TYR A O 1
ATOM 562 N N . LYS A 1 73 ? 6.638 -3.849 6.885 1.00 94.81 73 LYS A N 1
ATOM 563 C CA . LYS A 1 73 ? 7.086 -4.835 7.863 1.00 94.81 73 LYS A CA 1
ATOM 564 C C . LYS A 1 73 ? 6.874 -4.305 9.270 1.00 94.81 73 LYS A C 1
ATOM 566 O O . LYS A 1 73 ? 7.382 -3.242 9.615 1.00 94.81 73 LYS A O 1
ATOM 571 N N . GLU A 1 74 ? 6.155 -5.076 10.074 1.00 95.00 74 GLU A N 1
ATOM 572 C CA . GLU A 1 74 ? 6.073 -4.850 11.510 1.00 95.00 74 GLU A CA 1
ATOM 573 C C . GLU A 1 74 ? 7.300 -5.453 12.203 1.00 95.00 74 GLU A C 1
ATOM 575 O O . GLU A 1 74 ? 7.719 -6.581 11.923 1.00 95.00 74 GLU A O 1
ATOM 580 N N . LYS A 1 75 ? 7.871 -4.693 13.130 1.00 94.38 75 LYS A N 1
ATOM 581 C CA . LYS A 1 75 ? 8.927 -5.115 14.039 1.00 94.38 75 LYS A CA 1
ATOM 582 C C . LYS A 1 75 ? 8.461 -4.853 15.467 1.00 94.38 75 LYS A C 1
ATOM 584 O O . LYS A 1 75 ? 8.112 -3.727 15.814 1.00 94.38 75 LYS A O 1
ATOM 589 N N . VAL A 1 76 ? 8.477 -5.898 16.290 1.00 94.31 76 VAL A N 1
ATOM 590 C CA . VAL A 1 76 ? 8.059 -5.847 17.695 1.00 94.31 76 VAL A CA 1
ATOM 591 C C . VAL A 1 76 ? 9.257 -6.153 18.584 1.00 94.31 76 VAL A C 1
ATOM 593 O O . VAL A 1 76 ? 9.831 -7.238 18.510 1.00 94.31 76 VAL A O 1
ATOM 596 N N . GLU A 1 77 ? 9.630 -5.207 19.439 1.00 92.19 77 GLU A N 1
ATOM 597 C CA . GLU A 1 77 ? 10.717 -5.358 20.405 1.00 92.19 77 GLU A CA 1
ATOM 598 C C . GLU A 1 77 ? 10.156 -5.420 21.831 1.00 92.19 77 GLU A C 1
ATOM 600 O O . GLU A 1 77 ? 9.449 -4.521 22.300 1.00 92.19 77 GLU A O 1
ATOM 605 N N . VAL A 1 78 ? 10.459 -6.507 22.545 1.00 89.19 78 VAL A N 1
ATOM 606 C CA . VAL A 1 78 ? 10.040 -6.714 23.938 1.00 89.19 78 VAL A CA 1
ATOM 607 C C . VAL A 1 78 ? 11.263 -6.605 24.838 1.00 89.19 78 VAL A C 1
ATOM 609 O O . VAL A 1 78 ? 12.059 -7.535 24.936 1.00 89.19 78 VAL A O 1
ATOM 612 N N . GLU A 1 79 ? 11.397 -5.474 25.522 1.00 83.25 79 GLU A N 1
ATOM 613 C CA . GLU A 1 79 ? 12.416 -5.289 26.551 1.00 83.25 79 GLU A CA 1
ATOM 614 C C . GLU A 1 79 ? 11.992 -6.053 27.817 1.00 83.25 79 GLU A C 1
ATOM 616 O O . GLU A 1 79 ? 11.016 -5.696 28.482 1.00 83.25 79 GLU A O 1
ATOM 621 N N . LYS A 1 80 ? 12.674 -7.162 28.122 1.00 77.00 80 LYS A N 1
ATOM 622 C CA . LYS A 1 80 ? 12.484 -7.894 29.380 1.00 77.00 80 LYS A CA 1
ATOM 623 C C . LYS A 1 80 ? 13.488 -7.368 30.400 1.00 77.00 80 LYS A C 1
ATOM 625 O O . LYS A 1 80 ? 14.662 -7.717 30.334 1.00 77.00 80 LYS A O 1
ATOM 630 N N . ASN A 1 81 ? 13.015 -6.586 31.369 1.00 65.12 81 ASN A N 1
ATOM 631 C CA . ASN A 1 81 ? 13.779 -6.291 32.581 1.00 65.12 81 ASN A CA 1
ATOM 632 C C . ASN A 1 81 ? 13.882 -7.565 33.428 1.00 65.12 81 ASN A C 1
ATOM 634 O O . ASN A 1 81 ? 13.042 -7.825 34.287 1.00 65.12 81 ASN A O 1
ATOM 638 N N . VAL A 1 82 ? 14.893 -8.391 33.161 1.00 60.50 82 VAL A N 1
ATOM 639 C CA . VAL A 1 82 ? 15.268 -9.463 34.082 1.00 60.50 82 VAL A CA 1
ATOM 640 C C . VAL A 1 82 ? 16.121 -8.816 35.170 1.00 60.50 82 VAL A C 1
ATOM 642 O O . VAL A 1 82 ? 17.311 -8.582 34.970 1.00 60.50 82 VAL A O 1
ATOM 645 N N . ASN A 1 83 ? 15.514 -8.499 36.318 1.00 61.19 83 ASN A N 1
ATOM 646 C CA . ASN A 1 83 ? 16.274 -8.236 37.539 1.00 61.19 83 ASN A CA 1
ATOM 647 C C . ASN A 1 83 ? 16.983 -9.541 37.910 1.00 61.19 83 ASN A C 1
ATOM 649 O O . ASN A 1 83 ? 16.401 -10.425 38.528 1.00 61.19 83 ASN A O 1
ATOM 653 N N . LEU A 1 84 ? 18.224 -9.691 37.449 1.00 57.12 84 LEU A N 1
ATOM 654 C CA . LEU A 1 84 ? 19.007 -10.910 37.635 1.00 57.12 84 LEU A CA 1
ATOM 655 C C . LEU A 1 84 ? 19.548 -11.071 39.060 1.00 57.12 84 LEU A C 1
ATOM 657 O O . LEU A 1 84 ? 20.132 -12.109 39.340 1.00 57.12 84 LEU A O 1
ATOM 661 N N . TRP A 1 85 ? 19.346 -10.101 39.959 1.00 59.62 85 TRP A N 1
ATOM 662 C CA . TRP A 1 85 ? 19.835 -10.176 41.336 1.00 59.62 85 TRP A CA 1
ATOM 663 C C . TRP A 1 85 ? 18.940 -9.359 42.282 1.00 59.62 85 TRP A C 1
ATOM 665 O O . TRP A 1 85 ? 19.025 -8.131 42.307 1.00 59.62 85 TRP A O 1
ATOM 675 N N . GLU A 1 86 ? 18.103 -10.034 43.073 1.00 54.25 86 GLU A N 1
ATOM 676 C CA . GLU A 1 86 ? 17.727 -9.520 44.397 1.00 54.25 86 GLU A CA 1
ATOM 677 C C . GLU A 1 86 ? 18.971 -9.656 45.290 1.00 54.25 86 GLU A C 1
ATOM 679 O O . GLU A 1 86 ? 19.575 -10.729 45.353 1.00 54.25 86 GLU A O 1
ATOM 684 N N . LYS A 1 87 ? 19.415 -8.543 45.880 1.00 46.16 87 LYS A N 1
ATOM 685 C CA . LYS A 1 87 ? 20.505 -8.502 46.864 1.00 46.16 87 LYS A CA 1
ATOM 686 C C . LYS A 1 87 ? 19.953 -8.656 48.270 1.00 46.16 87 LYS A C 1
ATOM 688 O O . LYS A 1 87 ? 18.895 -8.043 48.528 1.00 46.16 87 LYS A O 1
#

Secondary structure (DSSP, 8-state):
-EEEEEEEE---TTS---HHHHHHHHHHHHHHHHHHTTS----S---HHHHTT-HHHHHHHHHHHHHTTEEEEEEEE----------

InterPro domains:
  IPR032095 Saccharopine dehydrogenase-like, C-terminal [PF16653] (11-70)

Radius of gyration: 18.77 Å; chains: 1; bounding box: 40×25×64 Å

Organism: NCBI:txid1076179

Foldseek 3Di:
DDKDKDKDADDDPPPPDDPVRLLVVQLVVQVVVCVVVVVDPDDDDDDVVNQVVDVVSVVSSQVSCVVSRMDMDMDDDDDDPPPVDDD

pLDDT: mean 87.29, std 10.55, range [46.16, 96.12]